Protein AF-A0A485A4G9-F1 (afdb_monomer)

pLDDT: mean 86.2, std 16.29, range [49.09, 98.75]

Radius of gyration: 22.49 Å; Cα contacts (8 Å, |Δi|>4): 194; chains: 1; bounding box: 95×51×38 Å

Sequence (154 aa):
MLWLVALFAHADEPGSQYLKAAEAGDARAQYYLADTWFSSRDLSKAEFWAQKSADGGDADAYALLAQIKITNPVDLDYPAAKALAEKATQAGSRAGDVILARILINSQSGQTDYPRAITLLQQASTNAESDFCRRCADAAGADLRQRHGRERRR

Structure (mmCIF, N/CA/C/O backbone):
data_AF-A0A485A4G9-F1
#
_entry.id   AF-A0A485A4G9-F1
#
loop_
_atom_site.group_PDB
_atom_site.id
_atom_site.type_symbol
_atom_site.label_atom_id
_atom_site.label_alt_id
_atom_site.label_comp_id
_atom_site.label_asym_id
_atom_site.label_entity_id
_atom_site.label_seq_id
_atom_site.pdbx_PDB_ins_code
_atom_site.Cartn_x
_atom_site.Cartn_y
_atom_site.Cartn_z
_atom_site.occupancy
_atom_site.B_iso_or_equiv
_atom_site.auth_seq_id
_atom_site.auth_comp_id
_atom_site.auth_asym_id
_atom_site.auth_atom_id
_atom_site.pdbx_PDB_model_num
ATOM 1 N N . MET A 1 1 ? 55.087 -3.105 -7.185 1.00 50.75 1 MET A N 1
ATOM 2 C CA . MET A 1 1 ? 54.073 -2.297 -7.891 1.00 50.75 1 MET A CA 1
ATOM 3 C C . MET A 1 1 ? 52.709 -2.817 -7.456 1.00 50.75 1 MET A C 1
ATOM 5 O O . MET A 1 1 ? 52.206 -3.761 -8.045 1.00 50.75 1 MET A O 1
ATOM 9 N N . LEU A 1 2 ? 52.193 -2.311 -6.327 1.00 53.78 2 LEU A N 1
ATOM 10 C CA . LEU A 1 2 ? 50.846 -2.640 -5.854 1.00 53.78 2 LEU A CA 1
ATOM 11 C C . LEU A 1 2 ? 49.845 -1.992 -6.816 1.00 53.78 2 LEU A C 1
ATOM 13 O O . LEU A 1 2 ? 49.724 -0.770 -6.832 1.00 53.78 2 LEU A O 1
ATOM 17 N N . TRP A 1 3 ? 49.150 -2.793 -7.617 1.00 49.09 3 TRP A N 1
ATOM 18 C CA . TRP A 1 3 ? 47.914 -2.352 -8.253 1.00 49.09 3 TRP A CA 1
ATOM 19 C C . TRP A 1 3 ? 46.776 -2.597 -7.267 1.00 49.09 3 TRP A C 1
ATOM 21 O O . TRP A 1 3 ? 46.421 -3.736 -6.973 1.00 49.09 3 TRP A O 1
ATOM 31 N N . LEU A 1 4 ? 46.259 -1.500 -6.719 1.00 54.59 4 LEU A N 1
ATOM 32 C CA . LEU A 1 4 ? 44.984 -1.455 -6.020 1.00 54.59 4 LEU A CA 1
ATOM 33 C C . LEU A 1 4 ? 43.903 -2.000 -6.959 1.00 54.59 4 LEU A C 1
ATOM 35 O O . LEU A 1 4 ? 43.549 -1.355 -7.945 1.00 54.59 4 LEU A O 1
ATOM 39 N N . VAL A 1 5 ? 43.373 -3.180 -6.649 1.00 59.19 5 VAL A N 1
ATOM 40 C CA . VAL A 1 5 ? 42.080 -3.605 -7.182 1.00 59.19 5 VAL A CA 1
ATOM 41 C C . VAL A 1 5 ? 41.050 -2.699 -6.520 1.00 59.19 5 VAL A C 1
ATOM 43 O O . VAL A 1 5 ? 40.699 -2.886 -5.357 1.00 59.19 5 VAL A O 1
ATOM 46 N N . ALA A 1 6 ? 40.618 -1.667 -7.239 1.00 55.59 6 ALA A N 1
ATOM 47 C CA . ALA A 1 6 ? 39.423 -0.929 -6.879 1.00 55.59 6 ALA A CA 1
ATOM 48 C C . ALA A 1 6 ? 38.250 -1.920 -6.930 1.00 55.59 6 ALA A C 1
ATOM 50 O O . ALA A 1 6 ? 37.779 -2.284 -8.007 1.00 55.59 6 ALA A O 1
ATOM 51 N N . LEU A 1 7 ? 37.808 -2.398 -5.762 1.00 51.03 7 LEU A N 1
ATOM 52 C CA . LEU A 1 7 ? 36.471 -2.957 -5.622 1.00 51.03 7 LEU A CA 1
ATOM 53 C C . LEU A 1 7 ? 35.500 -1.818 -5.933 1.00 51.03 7 LEU A C 1
ATOM 55 O O . LEU A 1 7 ? 35.206 -0.986 -5.076 1.00 51.03 7 LEU A O 1
ATOM 59 N N . PHE A 1 8 ? 35.031 -1.756 -7.175 1.00 54.91 8 PHE A N 1
ATOM 60 C CA . PHE A 1 8 ? 33.872 -0.954 -7.520 1.00 54.91 8 PHE A CA 1
ATOM 61 C C . PHE A 1 8 ? 32.668 -1.590 -6.831 1.00 54.91 8 PHE A C 1
ATOM 63 O O . PHE A 1 8 ? 32.039 -2.503 -7.366 1.00 54.91 8 PHE A O 1
ATOM 70 N N . ALA A 1 9 ? 32.362 -1.115 -5.627 1.00 50.62 9 ALA A N 1
ATOM 71 C CA . ALA A 1 9 ? 31.009 -1.177 -5.113 1.00 50.62 9 ALA A CA 1
ATOM 72 C C . ALA A 1 9 ? 30.150 -0.336 -6.068 1.00 50.62 9 ALA A C 1
ATOM 74 O O . ALA A 1 9 ? 30.017 0.874 -5.899 1.00 50.62 9 ALA A O 1
ATOM 75 N N . HIS A 1 10 ? 29.650 -0.958 -7.137 1.00 57.06 10 HIS A N 1
ATOM 76 C CA . HIS A 1 10 ? 28.540 -0.394 -7.885 1.00 57.06 10 HIS A CA 1
ATOM 77 C C . HIS A 1 10 ? 27.379 -0.388 -6.897 1.00 57.06 10 HIS A C 1
ATOM 79 O O . HIS A 1 10 ? 26.930 -1.447 -6.463 1.00 57.06 10 HIS A O 1
ATOM 85 N N . ALA A 1 11 ? 26.983 0.797 -6.439 1.00 61.38 11 ALA A N 1
ATOM 86 C CA . ALA A 1 11 ? 25.739 0.931 -5.709 1.00 61.38 11 ALA A CA 1
ATOM 87 C C . ALA A 1 11 ? 24.634 0.574 -6.703 1.00 61.38 11 ALA A C 1
ATOM 89 O O . ALA A 1 11 ? 24.311 1.375 -7.579 1.00 61.38 11 ALA A O 1
ATOM 90 N N . ASP A 1 12 ? 24.146 -0.662 -6.632 1.00 78.19 12 ASP A N 1
ATOM 91 C CA . ASP A 1 12 ? 23.012 -1.087 -7.436 1.00 78.19 12 ASP A CA 1
ATOM 92 C C . ASP A 1 12 ? 21.822 -0.170 -7.124 1.00 78.19 12 ASP A C 1
ATOM 94 O O . ASP A 1 12 ? 21.551 0.151 -5.963 1.00 78.19 12 ASP A O 1
ATOM 98 N N . GLU A 1 13 ? 21.128 0.276 -8.172 1.00 84.31 13 GLU A N 1
ATOM 99 C CA . GLU A 1 13 ? 19.908 1.074 -8.036 1.00 84.31 13 GLU A CA 1
ATOM 100 C C . GLU A 1 13 ? 18.895 0.348 -7.125 1.00 84.31 13 GLU A C 1
ATOM 102 O O . GLU A 1 13 ? 18.775 -0.883 -7.202 1.00 84.31 13 GLU A O 1
ATOM 107 N N . PRO A 1 14 ? 18.135 1.075 -6.284 1.00 86.69 14 PRO A N 1
ATOM 108 C CA . PRO A 1 14 ? 17.116 0.484 -5.425 1.00 86.69 14 PRO A CA 1
ATOM 109 C C . PRO A 1 14 ? 16.181 -0.463 -6.192 1.00 86.69 14 PRO A C 1
ATOM 111 O O . PRO A 1 14 ? 15.469 -0.066 -7.113 1.00 86.69 14 PRO A O 1
ATOM 114 N N . GLY A 1 15 ? 16.188 -1.738 -5.796 1.00 89.12 15 GLY A N 1
ATOM 115 C CA . GLY A 1 15 ? 15.308 -2.764 -6.355 1.00 89.12 15 GLY A CA 1
ATOM 116 C C . GLY A 1 15 ? 15.739 -3.285 -7.728 1.00 89.12 15 GLY A C 1
ATOM 117 O O . GLY A 1 15 ? 14.915 -3.878 -8.426 1.00 89.12 15 GLY A O 1
ATOM 118 N N . SER A 1 16 ? 17.004 -3.102 -8.123 1.00 90.56 16 SER A N 1
ATOM 119 C CA . SER A 1 16 ? 17.562 -3.594 -9.393 1.00 90.56 16 SER A CA 1
ATOM 120 C C . SER A 1 16 ? 17.239 -5.071 -9.674 1.00 90.56 16 SER A C 1
ATOM 122 O O . SER A 1 16 ? 16.978 -5.430 -10.824 1.00 90.56 16 SER A O 1
ATOM 124 N N . GLN A 1 17 ? 17.144 -5.916 -8.637 1.00 94.44 17 GLN A N 1
ATOM 125 C CA . GLN A 1 17 ? 16.778 -7.329 -8.773 1.00 94.44 17 GLN A CA 1
ATOM 126 C C . GLN A 1 17 ? 15.352 -7.563 -9.306 1.00 94.44 17 GLN A C 1
ATOM 128 O O . GLN A 1 17 ? 15.075 -8.622 -9.867 1.00 94.44 17 GLN A O 1
ATOM 133 N N . TYR A 1 18 ? 14.450 -6.590 -9.153 1.00 96.38 18 TYR A N 1
ATOM 134 C CA . TYR A 1 18 ? 13.058 -6.675 -9.604 1.00 96.38 18 TYR A CA 1
ATOM 135 C C . TYR A 1 18 ? 12.829 -5.997 -10.958 1.00 96.38 18 TYR A C 1
ATOM 137 O O . TYR A 1 18 ? 11.839 -6.301 -11.622 1.00 96.38 18 TYR A O 1
ATOM 145 N N . LEU A 1 19 ? 13.739 -5.114 -11.392 1.00 95.75 19 LEU A N 1
ATOM 146 C CA . LEU A 1 19 ? 13.521 -4.205 -12.521 1.00 95.75 19 LEU A CA 1
ATOM 147 C C . LEU A 1 19 ? 13.117 -4.934 -13.805 1.00 95.75 19 LEU A C 1
ATOM 149 O O . LEU A 1 19 ? 12.084 -4.620 -14.388 1.00 95.75 19 LEU A O 1
ATOM 153 N N . LYS A 1 20 ? 13.869 -5.965 -14.200 1.00 96.44 20 LYS A N 1
ATOM 154 C CA . LYS A 1 20 ? 13.605 -6.703 -15.443 1.00 96.44 20 LYS A CA 1
ATOM 155 C C . LYS A 1 20 ? 12.207 -7.337 -15.472 1.00 96.44 20 LYS A C 1
ATOM 157 O O . LYS A 1 20 ? 11.543 -7.316 -16.503 1.00 96.44 20 LYS A O 1
ATOM 162 N N . ALA A 1 21 ? 11.765 -7.918 -14.357 1.00 97.75 21 ALA A N 1
ATOM 163 C CA . ALA A 1 21 ? 10.436 -8.522 -14.258 1.0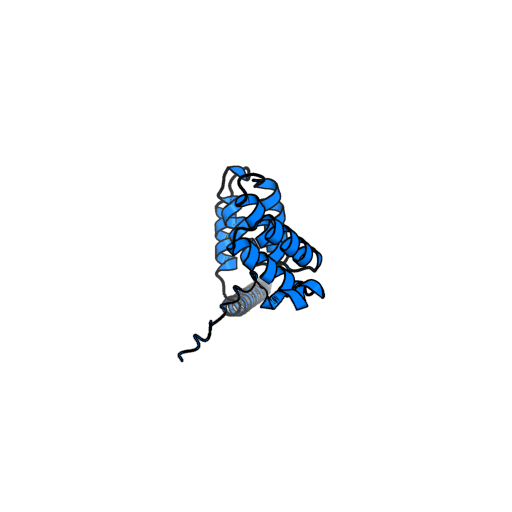0 97.75 21 ALA A CA 1
ATOM 164 C C . ALA A 1 21 ? 9.339 -7.449 -14.169 1.00 97.75 21 ALA A C 1
ATOM 166 O O . ALA A 1 21 ? 8.297 -7.573 -14.811 1.00 97.75 21 ALA A O 1
ATOM 167 N N . ALA A 1 22 ? 9.602 -6.360 -13.443 1.00 97.75 22 ALA A N 1
ATOM 168 C CA . ALA A 1 22 ? 8.678 -5.242 -13.316 1.00 97.75 22 ALA A CA 1
ATOM 169 C C . ALA A 1 22 ? 8.416 -4.548 -14.667 1.00 97.75 22 ALA A C 1
ATOM 171 O O . ALA A 1 22 ? 7.272 -4.225 -14.996 1.00 97.75 22 ALA A O 1
ATOM 172 N N . GLU A 1 23 ? 9.461 -4.370 -15.480 1.00 97.25 23 GLU A N 1
ATOM 173 C CA . GLU A 1 23 ? 9.377 -3.852 -16.850 1.00 97.25 23 GLU A CA 1
ATOM 174 C C . GLU A 1 23 ? 8.638 -4.803 -17.796 1.00 97.25 23 GLU A C 1
ATOM 176 O O . GLU A 1 23 ? 7.931 -4.346 -18.691 1.00 97.25 23 GLU A O 1
ATOM 181 N N . ALA A 1 24 ? 8.735 -6.115 -17.563 1.00 97.56 24 ALA A N 1
ATOM 182 C CA . ALA A 1 24 ? 7.981 -7.127 -18.301 1.00 97.56 24 ALA A CA 1
ATOM 183 C C . ALA A 1 24 ? 6.493 -7.207 -17.902 1.00 97.56 24 ALA A C 1
ATOM 185 O O . ALA A 1 24 ? 5.746 -7.974 -18.506 1.00 97.56 24 ALA A O 1
ATOM 186 N N . GLY A 1 25 ? 6.050 -6.418 -16.916 1.00 97.19 25 GLY A N 1
ATOM 187 C CA . GLY A 1 25 ? 4.650 -6.360 -16.494 1.00 97.19 25 GLY A CA 1
ATOM 188 C C . GLY A 1 25 ? 4.290 -7.270 -15.320 1.00 97.19 25 GLY A C 1
ATOM 189 O O . GLY A 1 25 ? 3.108 -7.393 -15.010 1.00 97.19 25 GLY A O 1
ATOM 190 N N . ASP A 1 26 ? 5.264 -7.904 -14.660 1.00 98.38 26 ASP A N 1
ATOM 191 C CA . ASP A 1 26 ? 4.990 -8.714 -13.472 1.00 98.38 26 ASP A CA 1
ATOM 192 C C . ASP A 1 26 ? 4.536 -7.810 -12.316 1.00 98.38 26 ASP A C 1
ATOM 194 O O . ASP A 1 26 ? 5.323 -7.038 -11.759 1.00 98.38 26 ASP A O 1
ATOM 198 N N . ALA A 1 27 ? 3.251 -7.899 -11.965 1.00 98.12 27 ALA A N 1
ATOM 199 C CA . ALA A 1 27 ? 2.637 -7.042 -10.955 1.00 98.12 27 ALA A CA 1
ATOM 200 C C . ALA A 1 27 ? 3.328 -7.173 -9.590 1.00 98.12 27 ALA A C 1
ATOM 202 O O . ALA A 1 27 ? 3.492 -6.177 -8.884 1.00 98.12 27 ALA A O 1
ATOM 203 N N . ARG A 1 28 ? 3.806 -8.369 -9.227 1.00 98.00 28 ARG A N 1
ATOM 204 C CA . ARG A 1 28 ? 4.441 -8.591 -7.928 1.00 98.00 28 ARG A CA 1
ATOM 205 C C . ARG A 1 28 ? 5.855 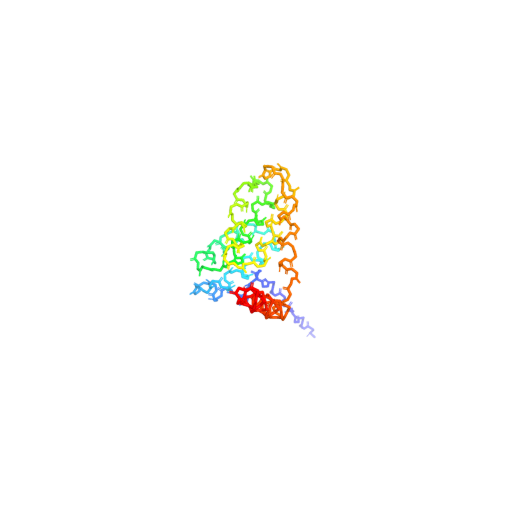-8.017 -7.882 1.00 98.00 28 ARG A C 1
ATOM 207 O O . ARG A 1 28 ? 6.247 -7.413 -6.886 1.00 98.00 28 ARG A O 1
ATOM 214 N N . ALA A 1 29 ? 6.614 -8.137 -8.968 1.00 98.19 29 ALA A N 1
ATOM 215 C CA . ALA A 1 29 ? 7.908 -7.479 -9.114 1.00 98.19 29 ALA A CA 1
ATOM 216 C C . ALA A 1 29 ? 7.767 -5.950 -9.111 1.00 98.19 29 ALA A C 1
ATOM 218 O O . ALA A 1 29 ? 8.574 -5.266 -8.483 1.00 98.19 29 ALA A O 1
ATOM 219 N N . GLN A 1 30 ? 6.724 -5.409 -9.751 1.00 98.75 30 GLN A N 1
ATOM 220 C CA . GLN A 1 30 ? 6.402 -3.979 -9.687 1.00 98.75 30 GLN A CA 1
ATOM 221 C C . GLN A 1 30 ? 6.109 -3.530 -8.250 1.00 98.75 30 GLN A C 1
ATOM 223 O O . GLN A 1 30 ? 6.611 -2.485 -7.840 1.00 98.75 30 GLN A O 1
ATOM 228 N N . TYR A 1 31 ? 5.375 -4.331 -7.467 1.00 98.62 31 TYR A N 1
ATOM 229 C CA . TYR A 1 31 ? 5.144 -4.059 -6.044 1.00 98.62 31 TYR A CA 1
ATOM 230 C C . TYR A 1 31 ? 6.460 -4.010 -5.259 1.00 98.62 31 TYR A C 1
ATOM 232 O O . TYR A 1 31 ? 6.723 -3.037 -4.557 1.00 98.62 31 TYR A O 1
ATOM 240 N N . TYR A 1 32 ? 7.323 -5.020 -5.401 1.00 98.44 32 TYR A N 1
ATOM 241 C CA . TYR A 1 32 ? 8.591 -5.050 -4.665 1.00 98.44 32 TYR A CA 1
ATOM 242 C C . TYR A 1 32 ? 9.536 -3.915 -5.062 1.00 98.44 32 TYR A C 1
ATOM 244 O O . TYR A 1 32 ? 10.229 -3.352 -4.211 1.00 98.44 32 TYR A O 1
ATOM 252 N N . LEU A 1 33 ? 9.549 -3.543 -6.342 1.00 98.25 33 LEU A N 1
ATOM 253 C CA . LEU A 1 33 ? 10.294 -2.383 -6.810 1.00 98.25 33 LEU A CA 1
ATOM 254 C C . LEU A 1 33 ? 9.745 -1.092 -6.187 1.00 98.25 33 LEU A C 1
ATOM 256 O O . LEU A 1 33 ? 10.521 -0.278 -5.690 1.00 98.25 33 LEU A O 1
ATOM 260 N N . ALA A 1 34 ? 8.421 -0.932 -6.150 1.00 98.44 34 ALA A N 1
ATOM 261 C CA . ALA A 1 34 ? 7.765 0.206 -5.516 1.00 98.44 34 ALA A CA 1
ATOM 262 C C . ALA A 1 34 ? 8.082 0.314 -4.016 1.00 98.44 34 ALA A C 1
ATOM 264 O O . ALA A 1 34 ? 8.432 1.393 -3.542 1.00 98.44 34 ALA A O 1
ATOM 265 N N . ASP A 1 35 ? 8.008 -0.797 -3.280 1.00 98.25 35 ASP A N 1
ATOM 266 C CA . ASP A 1 35 ? 8.322 -0.864 -1.847 1.00 98.25 35 ASP A CA 1
ATOM 267 C C . ASP A 1 35 ? 9.798 -0.532 -1.566 1.00 98.25 35 ASP A C 1
ATOM 269 O O . ASP A 1 35 ? 10.136 0.171 -0.606 1.00 98.25 35 ASP A O 1
ATOM 273 N N . THR A 1 36 ? 10.689 -0.949 -2.471 1.00 97.94 36 THR A N 1
ATOM 274 C CA . THR A 1 36 ? 12.110 -0.599 -2.389 1.00 97.94 36 THR A CA 1
ATOM 275 C C . THR A 1 36 ? 12.318 0.908 -2.576 1.00 97.94 36 THR A C 1
ATOM 277 O O . THR A 1 36 ? 12.996 1.538 -1.764 1.00 97.94 36 THR A O 1
ATOM 280 N N . TRP A 1 37 ? 11.672 1.522 -3.575 1.00 97.75 37 TRP A N 1
ATOM 281 C CA . TRP A 1 37 ? 11.710 2.978 -3.767 1.00 97.75 37 TRP A CA 1
ATOM 282 C C . TRP A 1 37 ? 11.092 3.749 -2.600 1.00 97.75 37 TRP A C 1
ATOM 284 O O . TRP A 1 37 ? 11.641 4.769 -2.174 1.00 97.75 37 TRP A O 1
ATOM 294 N N . PHE A 1 38 ? 9.996 3.237 -2.037 1.00 97.56 38 PHE A N 1
ATOM 295 C CA . PHE A 1 38 ? 9.350 3.814 -0.862 1.00 97.56 38 PHE A CA 1
ATOM 296 C C . PHE A 1 38 ? 10.309 3.842 0.335 1.00 97.56 38 PHE A C 1
ATOM 298 O O . PHE A 1 38 ? 10.467 4.874 0.995 1.00 97.56 38 PHE A O 1
ATOM 305 N N . SER A 1 39 ? 11.017 2.734 0.566 1.00 96.06 39 SER A N 1
ATOM 306 C CA . SER A 1 39 ? 12.038 2.607 1.612 1.00 96.06 39 SER A CA 1
ATOM 307 C C . SER A 1 39 ? 13.222 3.555 1.388 1.00 96.06 39 SER A C 1
ATOM 309 O O . SER A 1 39 ? 13.722 4.160 2.338 1.00 96.06 39 SER A O 1
ATOM 311 N N . SER A 1 40 ? 13.616 3.763 0.128 1.00 95.81 40 SER A N 1
ATOM 312 C CA . SER A 1 40 ? 14.621 4.753 -0.285 1.00 95.81 40 SER A CA 1
ATOM 313 C C . SER A 1 40 ? 14.118 6.203 -0.284 1.00 95.81 40 SER A C 1
ATOM 315 O O . SER A 1 40 ? 14.886 7.102 -0.619 1.00 95.81 40 SER A O 1
ATOM 317 N N . ARG A 1 41 ? 12.865 6.452 0.128 1.00 94.81 41 ARG A N 1
ATOM 318 C CA . ARG A 1 41 ? 12.213 7.774 0.197 1.00 94.81 41 ARG A CA 1
ATOM 319 C C . ARG A 1 41 ? 11.991 8.467 -1.152 1.00 94.81 41 ARG A C 1
ATOM 321 O O . ARG A 1 41 ? 11.620 9.639 -1.164 1.00 94.81 41 ARG A O 1
ATOM 328 N N . ASP A 1 42 ? 12.125 7.755 -2.269 1.00 96.12 42 ASP A N 1
ATOM 329 C CA . ASP A 1 42 ? 11.707 8.256 -3.582 1.00 96.12 42 ASP A CA 1
ATOM 330 C C . ASP A 1 42 ? 10.220 7.938 -3.787 1.00 96.12 42 ASP A C 1
ATOM 332 O O . ASP A 1 42 ? 9.835 6.932 -4.390 1.00 96.12 42 ASP A O 1
ATOM 336 N N . LEU A 1 43 ? 9.366 8.785 -3.206 1.00 96.31 43 LEU A N 1
ATOM 337 C CA . LEU A 1 43 ? 7.918 8.568 -3.205 1.00 96.31 43 LEU A CA 1
ATOM 338 C C . LEU A 1 43 ? 7.315 8.636 -4.613 1.00 96.31 43 LEU A C 1
ATOM 340 O O . LEU A 1 43 ? 6.355 7.923 -4.883 1.00 96.31 43 LEU A O 1
ATOM 344 N N . SER A 1 44 ? 7.901 9.425 -5.517 1.00 95.75 44 SER A N 1
ATOM 345 C CA . SER A 1 44 ? 7.435 9.541 -6.901 1.00 95.75 44 SER A CA 1
ATOM 346 C C . SER A 1 44 ? 7.650 8.240 -7.675 1.00 95.75 44 SER A C 1
ATOM 348 O O . SER A 1 44 ? 6.737 7.758 -8.347 1.00 95.75 44 SER A O 1
ATOM 350 N N . LYS A 1 45 ? 8.838 7.626 -7.564 1.00 96.88 45 LYS A N 1
ATOM 351 C CA . LYS A 1 45 ? 9.082 6.309 -8.176 1.00 96.88 45 LYS A CA 1
ATOM 352 C C . LYS A 1 45 ? 8.276 5.208 -7.495 1.00 96.88 45 LYS A C 1
ATOM 354 O O . LYS A 1 45 ? 7.778 4.319 -8.185 1.00 96.88 45 LYS A O 1
ATOM 359 N N . ALA A 1 46 ? 8.125 5.275 -6.173 1.00 98.06 46 ALA A N 1
ATOM 360 C CA . ALA A 1 46 ? 7.291 4.335 -5.435 1.00 98.06 46 ALA A CA 1
ATOM 361 C C . ALA A 1 46 ? 5.837 4.373 -5.926 1.00 98.06 46 ALA A C 1
ATOM 363 O O . ALA A 1 46 ? 5.283 3.330 -6.259 1.00 98.06 46 ALA A O 1
ATOM 364 N N . GLU A 1 47 ? 5.242 5.563 -6.041 1.00 97.75 47 GLU A N 1
ATOM 365 C CA . GLU A 1 47 ? 3.864 5.740 -6.513 1.00 97.75 47 GLU A CA 1
ATOM 366 C C . GLU A 1 47 ? 3.699 5.235 -7.948 1.00 97.75 47 GLU A C 1
ATOM 368 O O . GLU A 1 47 ? 2.767 4.486 -8.229 1.00 97.75 47 GLU A O 1
ATOM 373 N N . PHE A 1 48 ? 4.644 5.550 -8.839 1.00 98.12 48 PHE A N 1
ATOM 374 C CA . PHE A 1 48 ? 4.617 5.079 -10.225 1.00 98.12 48 PHE A CA 1
ATOM 375 C C . PHE A 1 48 ? 4.584 3.547 -10.335 1.00 98.12 48 PHE A C 1
ATOM 377 O O . PHE A 1 48 ? 3.753 2.987 -11.056 1.00 98.12 48 PHE A O 1
ATOM 384 N N . TRP A 1 49 ? 5.481 2.853 -9.632 1.00 98.62 49 TRP A N 1
ATOM 385 C CA . TRP A 1 49 ? 5.549 1.393 -9.690 1.00 98.62 49 TRP A CA 1
ATOM 386 C C . TRP A 1 49 ? 4.401 0.724 -8.930 1.00 98.62 49 TRP A C 1
ATOM 388 O O . TRP A 1 49 ? 3.873 -0.286 -9.400 1.00 98.62 49 TRP A O 1
ATOM 398 N N . ALA A 1 50 ? 3.963 1.306 -7.811 1.00 98.56 50 ALA A N 1
ATOM 399 C CA . ALA A 1 50 ? 2.809 0.817 -7.067 1.00 98.56 50 ALA A CA 1
ATOM 400 C C . ALA A 1 50 ? 1.527 0.944 -7.900 1.00 98.56 50 ALA A C 1
ATOM 402 O O . ALA A 1 50 ? 0.726 0.016 -7.917 1.00 98.56 50 ALA A O 1
ATOM 403 N N . GLN A 1 51 ? 1.357 2.033 -8.658 1.00 98.56 51 GLN A N 1
ATOM 404 C CA . GLN A 1 51 ? 0.207 2.195 -9.547 1.00 98.56 51 GLN A CA 1
ATOM 405 C C . GLN A 1 51 ? 0.173 1.108 -10.624 1.00 98.56 51 GLN A C 1
ATOM 407 O O . GLN A 1 51 ? -0.852 0.455 -10.791 1.00 98.56 51 GLN A O 1
ATOM 412 N N . LYS A 1 52 ? 1.304 0.836 -11.288 1.00 98.56 52 LYS A N 1
ATOM 413 C CA . LYS A 1 52 ? 1.390 -0.257 -12.272 1.00 98.56 52 LYS A CA 1
ATOM 414 C C . LYS A 1 52 ? 1.037 -1.617 -11.668 1.00 98.56 52 LYS A C 1
ATOM 416 O O . LYS A 1 52 ? 0.270 -2.374 -12.256 1.00 98.56 52 LYS A O 1
ATOM 421 N N . SER A 1 53 ? 1.562 -1.897 -10.478 1.00 98.75 53 SER A N 1
ATOM 422 C CA . SER A 1 53 ? 1.291 -3.138 -9.755 1.00 98.75 53 SER A CA 1
ATOM 423 C C . SER A 1 53 ? -0.194 -3.281 -9.386 1.00 98.75 53 SER A C 1
ATOM 425 O O . SER A 1 53 ? -0.792 -4.340 -9.585 1.00 98.75 53 SER A O 1
ATOM 427 N N . ALA A 1 54 ? -0.816 -2.190 -8.931 1.00 98.31 54 ALA A N 1
ATOM 428 C CA . ALA A 1 54 ? -2.237 -2.127 -8.603 1.00 98.31 54 ALA A CA 1
ATOM 429 C C . ALA A 1 54 ? -3.135 -2.304 -9.841 1.00 98.31 54 ALA A C 1
ATOM 431 O O . ALA A 1 54 ? -4.162 -2.987 -9.762 1.00 98.31 54 ALA A O 1
ATOM 432 N N . ASP A 1 55 ? -2.735 -1.740 -10.985 1.00 98.00 55 ASP A N 1
ATOM 433 C CA . ASP A 1 55 ? -3.397 -1.934 -12.283 1.00 98.00 55 ASP A CA 1
ATOM 434 C C . ASP A 1 55 ? -3.255 -3.388 -12.772 1.00 98.00 55 ASP A C 1
ATOM 436 O O . ASP A 1 55 ? -4.167 -3.931 -13.395 1.00 98.00 55 ASP A O 1
ATOM 440 N N . GLY A 1 56 ? -2.142 -4.044 -12.424 1.00 96.06 56 GLY A N 1
ATOM 441 C CA . GLY A 1 56 ? -1.907 -5.479 -12.605 1.00 96.06 56 GLY A CA 1
ATOM 442 C C . GLY A 1 56 ? -2.635 -6.3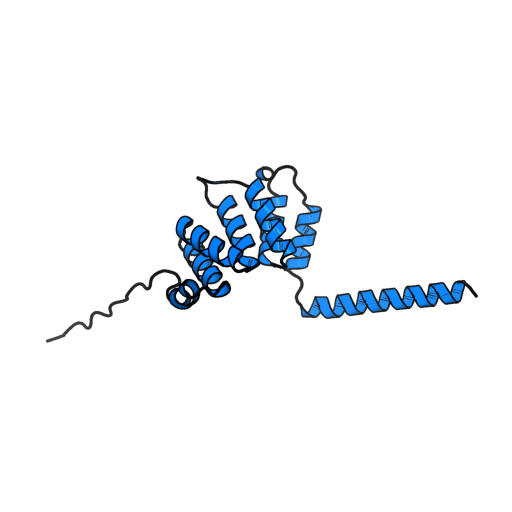85 -11.600 1.00 96.06 56 GLY A C 1
ATOM 443 O O . GLY A 1 56 ? -2.542 -7.607 -11.709 1.00 96.06 56 GLY A O 1
ATOM 444 N N . GLY A 1 57 ? -3.374 -5.810 -10.645 1.00 93.88 57 GLY A N 1
ATOM 445 C CA . GLY A 1 57 ? -4.221 -6.536 -9.697 1.00 93.88 57 GLY A CA 1
ATOM 446 C C . GLY A 1 57 ? -3.551 -6.955 -8.386 1.00 93.88 57 GLY A C 1
ATOM 447 O O . GLY A 1 57 ? -4.158 -7.718 -7.635 1.00 93.88 57 GLY A O 1
ATOM 448 N N . ASP A 1 58 ? -2.342 -6.476 -8.074 1.00 97.69 58 ASP A N 1
ATOM 449 C CA . ASP A 1 58 ? -1.714 -6.758 -6.779 1.00 97.69 58 ASP A CA 1
ATOM 450 C C . ASP A 1 58 ? -2.435 -6.001 -5.646 1.00 97.69 58 ASP A C 1
ATOM 452 O O . ASP A 1 58 ? -2.522 -4.769 -5.632 1.00 97.69 58 ASP A O 1
ATOM 456 N N . ALA A 1 59 ? -2.969 -6.748 -4.678 1.00 97.38 59 ALA A N 1
ATOM 457 C CA . ALA A 1 59 ? -3.707 -6.194 -3.550 1.00 97.38 59 ALA A CA 1
ATOM 458 C C . ALA A 1 59 ? -2.823 -5.347 -2.614 1.00 97.38 59 ALA A C 1
ATOM 460 O O . ALA A 1 59 ? -3.287 -4.337 -2.078 1.00 97.38 59 ALA A O 1
ATOM 461 N N . ASP A 1 60 ? -1.556 -5.730 -2.426 1.00 98.31 60 ASP A N 1
ATOM 462 C CA . ASP A 1 60 ? -0.619 -5.019 -1.550 1.00 98.31 60 ASP A CA 1
ATOM 463 C C . ASP A 1 60 ? -0.181 -3.683 -2.163 1.00 98.31 60 ASP A C 1
ATOM 465 O O . ASP A 1 60 ? 0.152 -2.743 -1.441 1.00 98.31 60 ASP A O 1
ATOM 469 N N . ALA A 1 61 ? -0.259 -3.543 -3.487 1.00 98.62 61 ALA A N 1
ATOM 470 C CA . ALA A 1 61 ? 0.035 -2.285 -4.158 1.00 98.62 61 ALA A CA 1
ATOM 471 C C . ALA A 1 61 ? -0.972 -1.178 -3.809 1.00 98.62 61 ALA A C 1
ATOM 473 O O . ALA A 1 61 ? -0.570 -0.035 -3.587 1.00 98.62 61 ALA A O 1
ATOM 474 N N . TYR A 1 62 ? -2.261 -1.507 -3.651 1.00 98.62 62 TYR A N 1
ATOM 475 C CA . TYR A 1 62 ? -3.248 -0.555 -3.122 1.00 98.62 62 TYR A CA 1
ATOM 476 C C . TYR A 1 62 ? -2.901 -0.106 -1.700 1.00 98.62 62 TYR A C 1
ATOM 478 O O . TYR A 1 62 ? -3.059 1.068 -1.359 1.00 98.62 62 TYR A O 1
ATOM 486 N N . ALA A 1 63 ? -2.390 -1.027 -0.884 1.00 98.56 63 ALA A N 1
ATOM 487 C CA . ALA A 1 63 ? -1.946 -0.733 0.469 1.00 98.56 63 ALA A CA 1
ATOM 488 C C . ALA A 1 63 ? -0.742 0.230 0.449 1.00 98.56 63 ALA A C 1
ATOM 490 O O . ALA A 1 63 ? -0.744 1.241 1.151 1.00 98.56 63 ALA A O 1
ATOM 491 N N . LEU A 1 64 ? 0.247 -0.017 -0.414 1.00 98.62 64 LEU A N 1
ATOM 492 C CA . LEU A 1 64 ? 1.407 0.860 -0.577 1.00 98.62 64 LEU A CA 1
ATOM 493 C C . LEU A 1 64 ? 1.018 2.258 -1.089 1.00 98.62 64 LEU A C 1
ATOM 495 O O . LEU A 1 64 ? 1.491 3.256 -0.547 1.00 98.62 64 LEU A O 1
ATOM 499 N N . LEU A 1 65 ? 0.106 2.359 -2.060 1.00 98.44 65 LEU A N 1
ATOM 500 C CA . LEU A 1 65 ? -0.429 3.649 -2.518 1.00 98.44 65 LEU A CA 1
ATOM 501 C C . LEU A 1 65 ? -1.106 4.415 -1.371 1.00 98.44 65 LEU A C 1
ATOM 503 O O . LEU A 1 65 ? -0.856 5.608 -1.187 1.00 98.44 65 LEU A O 1
ATOM 507 N N . ALA A 1 66 ? -1.904 3.731 -0.544 1.00 98.12 66 ALA A N 1
ATOM 508 C CA . ALA A 1 66 ? -2.501 4.337 0.644 1.00 98.12 66 ALA A CA 1
ATOM 509 C C . ALA A 1 66 ? -1.435 4.832 1.635 1.00 98.12 66 ALA A C 1
ATOM 511 O O . ALA A 1 66 ? -1.543 5.943 2.151 1.00 98.12 66 ALA A O 1
ATOM 512 N N . GLN A 1 67 ? -0.385 4.040 1.882 1.00 98.19 67 GLN A N 1
ATOM 513 C CA . GLN A 1 67 ? 0.747 4.439 2.724 1.00 98.19 67 GLN A CA 1
ATOM 514 C C . GLN A 1 67 ? 1.427 5.702 2.186 1.00 98.19 67 GLN A C 1
ATOM 516 O O . GLN A 1 67 ? 1.725 6.601 2.975 1.00 98.19 67 GLN A O 1
ATOM 521 N N . ILE A 1 68 ? 1.666 5.788 0.876 1.00 97.62 68 ILE A N 1
ATOM 522 C CA . ILE A 1 68 ? 2.297 6.951 0.239 1.00 97.62 68 ILE A CA 1
ATOM 523 C C . ILE A 1 68 ? 1.476 8.218 0.505 1.00 97.62 68 ILE A C 1
ATOM 525 O O . ILE A 1 68 ? 2.040 9.201 0.991 1.00 97.62 68 ILE A O 1
ATOM 529 N N . LYS A 1 69 ? 0.149 8.170 0.319 1.00 96.75 69 LYS A N 1
ATOM 530 C CA . LYS A 1 69 ? -0.767 9.310 0.542 1.00 96.75 69 LYS A CA 1
ATOM 531 C C . LYS A 1 69 ? -0.848 9.796 1.993 1.00 96.75 69 LYS A C 1
ATOM 533 O O . LYS A 1 69 ? -1.270 10.920 2.231 1.00 96.75 69 LYS A O 1
ATOM 538 N N . ILE A 1 70 ? -0.414 8.998 2.971 1.00 95.75 70 ILE A N 1
ATOM 539 C CA . ILE A 1 70 ? -0.305 9.431 4.381 1.00 95.75 70 ILE A CA 1
ATOM 540 C C . ILE A 1 70 ? 1.139 9.609 4.862 1.00 95.75 70 ILE A C 1
ATOM 542 O O . ILE A 1 70 ? 1.368 9.857 6.045 1.00 95.75 70 ILE A O 1
ATOM 546 N N . THR A 1 71 ? 2.115 9.470 3.960 1.00 94.69 71 THR A N 1
ATOM 547 C CA . THR A 1 71 ? 3.545 9.673 4.245 1.00 94.69 71 THR A CA 1
ATOM 548 C C . THR A 1 71 ? 4.087 10.911 3.546 1.00 94.69 71 THR A C 1
ATOM 550 O O . THR A 1 71 ? 4.943 11.582 4.116 1.00 94.69 71 THR A O 1
ATOM 553 N N . ASN A 1 72 ? 3.619 11.209 2.329 1.00 90.12 72 ASN A N 1
ATOM 554 C CA . ASN A 1 72 ? 4.052 12.369 1.558 1.00 90.12 72 ASN A CA 1
ATOM 555 C C . ASN A 1 72 ? 3.490 13.660 2.181 1.00 90.12 72 ASN A C 1
ATOM 557 O O . ASN A 1 72 ? 2.288 13.890 2.079 1.00 90.12 72 ASN A O 1
ATOM 561 N N . PRO A 1 73 ? 4.312 14.536 2.791 1.00 86.75 73 PRO A N 1
ATOM 562 C CA . PRO A 1 73 ? 3.804 15.754 3.423 1.00 86.75 73 PRO A CA 1
ATOM 563 C C . PRO A 1 73 ? 3.253 16.769 2.416 1.00 86.75 73 PRO A C 1
ATOM 565 O O . PRO A 1 73 ? 2.466 17.632 2.791 1.00 86.75 73 PRO A O 1
ATOM 568 N N . VAL A 1 74 ? 3.692 16.688 1.155 1.00 89.12 74 VAL A N 1
ATOM 569 C CA . VAL A 1 74 ? 3.293 17.607 0.078 1.00 89.12 74 VAL A CA 1
ATOM 570 C C . VAL A 1 74 ? 1.944 17.215 -0.525 1.00 89.12 74 VAL A C 1
ATOM 572 O O . VAL A 1 74 ? 1.211 18.081 -0.986 1.00 89.12 74 VAL A O 1
ATOM 575 N N . ASP A 1 75 ? 1.614 15.925 -0.494 1.00 86.69 75 ASP A N 1
ATOM 576 C CA . ASP A 1 75 ? 0.409 15.345 -1.099 1.00 86.69 75 ASP A CA 1
ATOM 577 C C . ASP A 1 75 ? -0.330 14.464 -0.080 1.00 86.69 75 ASP A C 1
ATOM 579 O O . ASP A 1 75 ? -0.658 13.301 -0.322 1.00 86.69 75 ASP A O 1
ATOM 583 N N . LEU A 1 76 ? -0.483 15.006 1.130 1.00 92.19 76 LEU A N 1
ATOM 584 C CA . LEU A 1 76 ? -1.103 14.305 2.244 1.00 92.19 76 LEU A CA 1
ATOM 585 C C . LEU A 1 76 ? -2.624 14.257 2.040 1.00 92.19 76 LEU A C 1
ATOM 587 O O . LEU A 1 76 ? -3.292 15.285 2.131 1.00 92.19 76 LEU A O 1
ATOM 591 N N . ASP A 1 77 ? -3.176 13.064 1.822 1.00 95.19 77 ASP A N 1
ATOM 592 C CA . ASP A 1 77 ? -4.605 12.861 1.560 1.00 95.19 77 ASP A CA 1
ATOM 593 C C . ASP A 1 77 ? -5.120 11.598 2.268 1.00 95.19 77 ASP A C 1
ATOM 595 O O . ASP A 1 77 ? -5.085 10.477 1.751 1.00 95.19 77 ASP A O 1
ATOM 599 N N . TYR A 1 78 ? -5.603 11.780 3.500 1.00 95.25 78 TYR A N 1
ATOM 600 C CA . TYR A 1 78 ? -6.176 10.693 4.295 1.00 95.25 78 TYR A CA 1
ATOM 601 C C . TYR A 1 78 ? -7.478 10.119 3.709 1.00 95.25 78 TYR A C 1
ATOM 603 O O . TYR A 1 78 ? -7.619 8.894 3.736 1.00 95.25 78 TYR A O 1
ATOM 611 N N . PRO A 1 79 ? -8.438 10.920 3.204 1.00 95.06 79 PRO A N 1
ATOM 612 C CA . PRO A 1 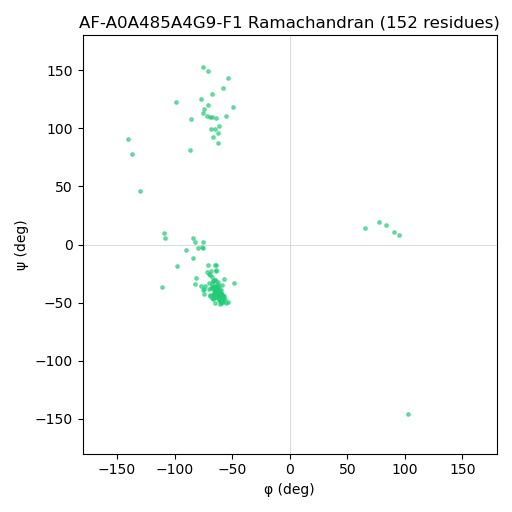79 ? -9.611 10.388 2.509 1.00 95.06 79 PRO A CA 1
ATOM 613 C C . PRO A 1 79 ? -9.267 9.489 1.313 1.00 95.06 79 PRO A C 1
ATOM 615 O O . PRO A 1 79 ? -9.797 8.377 1.223 1.00 95.06 79 PRO A O 1
ATOM 618 N N . ALA A 1 80 ? -8.353 9.909 0.433 1.00 95.69 80 ALA A N 1
ATOM 619 C CA . ALA A 1 80 ? -7.915 9.083 -0.692 1.00 95.69 80 ALA A CA 1
ATOM 620 C C . ALA A 1 80 ? -7.172 7.828 -0.214 1.00 95.69 80 ALA A C 1
ATOM 622 O O . ALA A 1 80 ? -7.440 6.723 -0.694 1.00 95.69 80 ALA A O 1
ATOM 623 N N . ALA A 1 81 ? -6.298 7.966 0.788 1.00 97.38 81 ALA A N 1
ATOM 624 C CA . ALA A 1 81 ? -5.620 6.828 1.399 1.00 97.38 81 ALA A CA 1
ATOM 625 C C . ALA A 1 81 ? -6.603 5.819 2.002 1.00 97.38 81 ALA A C 1
ATOM 627 O O . ALA A 1 81 ? -6.404 4.613 1.873 1.00 97.38 81 ALA A O 1
ATOM 628 N N . LYS A 1 82 ? -7.681 6.295 2.637 1.00 97.75 82 LYS A N 1
ATOM 629 C CA . LYS A 1 82 ? -8.730 5.439 3.199 1.00 97.75 82 LYS A CA 1
ATOM 630 C C . LYS A 1 82 ? -9.396 4.615 2.104 1.00 97.75 82 LYS A C 1
ATOM 632 O O . LYS A 1 82 ? -9.504 3.405 2.262 1.00 97.75 82 LYS A O 1
ATOM 637 N N . ALA A 1 83 ? -9.780 5.241 0.992 1.00 97.31 83 ALA A N 1
ATOM 638 C CA . ALA A 1 83 ? -10.396 4.541 -0.135 1.00 97.31 83 ALA A CA 1
ATOM 639 C C . ALA A 1 83 ? -9.461 3.471 -0.734 1.00 97.31 83 ALA A C 1
ATOM 641 O O . ALA A 1 83 ? -9.890 2.349 -1.009 1.00 97.31 83 ALA A O 1
ATOM 642 N N . LEU A 1 84 ? -8.171 3.788 -0.883 1.00 98.25 84 LEU A N 1
ATOM 643 C CA . LEU A 1 84 ? -7.153 2.841 -1.349 1.00 98.25 84 LEU A CA 1
ATOM 644 C C . LEU A 1 84 ? -6.958 1.673 -0.371 1.00 98.25 84 LEU A C 1
ATOM 646 O O . LEU A 1 84 ? -6.936 0.517 -0.789 1.00 98.25 84 LEU A O 1
ATOM 650 N N . ALA A 1 85 ? -6.877 1.950 0.931 1.00 98.12 85 ALA A N 1
ATOM 651 C CA . ALA A 1 85 ? -6.721 0.919 1.953 1.00 98.12 85 ALA A CA 1
ATOM 652 C C . ALA A 1 85 ? -7.971 0.027 2.071 1.00 98.12 85 ALA A C 1
ATOM 654 O O . ALA A 1 85 ? -7.848 -1.185 2.221 1.00 98.12 85 ALA A O 1
ATOM 655 N N . GLU A 1 86 ? -9.175 0.588 1.918 1.00 97.56 86 GLU A N 1
ATOM 656 C CA . GLU A 1 86 ? -10.417 -0.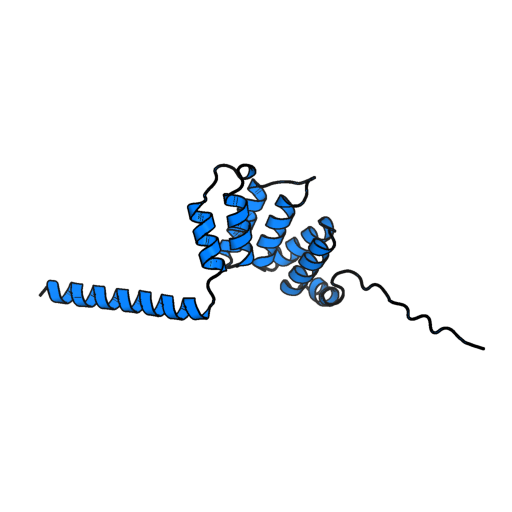191 1.837 1.00 97.56 86 GLU A CA 1
ATOM 657 C C . GLU A 1 86 ? -10.427 -1.118 0.622 1.00 97.56 86 GLU A C 1
ATOM 659 O O . GLU A 1 86 ? -10.838 -2.273 0.745 1.00 97.56 86 GLU A O 1
ATOM 664 N N . LYS A 1 87 ? -9.928 -0.653 -0.529 1.00 97.81 87 LYS A N 1
ATOM 665 C CA . LYS A 1 87 ? -9.759 -1.493 -1.718 1.00 97.81 87 LYS A CA 1
ATOM 666 C C . LYS A 1 87 ? -8.738 -2.612 -1.483 1.00 97.81 87 LYS A C 1
ATOM 668 O O . LYS A 1 87 ? -8.996 -3.748 -1.872 1.00 97.81 87 LYS A O 1
ATOM 673 N N . ALA A 1 88 ? -7.629 -2.320 -0.803 1.00 98.00 88 ALA A N 1
ATOM 674 C CA . ALA A 1 88 ? -6.620 -3.313 -0.432 1.00 98.00 88 ALA A CA 1
ATOM 675 C C . ALA A 1 88 ? -7.203 -4.413 0.477 1.00 98.00 88 ALA A C 1
ATOM 677 O O . ALA A 1 88 ? -7.052 -5.596 0.176 1.00 98.00 88 ALA A O 1
ATOM 678 N N . THR A 1 89 ? -7.937 -4.037 1.531 1.00 96.75 89 THR A N 1
ATOM 679 C CA . THR A 1 89 ? -8.656 -4.975 2.416 1.00 96.75 89 THR A CA 1
ATOM 680 C C . THR A 1 89 ? -9.673 -5.817 1.643 1.00 96.75 89 THR A C 1
ATOM 682 O O . THR A 1 89 ? -9.720 -7.035 1.804 1.00 96.75 89 THR A O 1
ATOM 685 N N . GLN A 1 90 ? -10.469 -5.205 0.758 1.00 96.62 90 GLN A N 1
ATOM 686 C CA . GLN A 1 90 ? -11.439 -5.933 -0.077 1.00 96.62 90 GLN A CA 1
ATOM 687 C C . GLN A 1 90 ? -10.766 -6.943 -1.017 1.00 96.62 90 GLN A C 1
ATOM 689 O O . GLN A 1 90 ? -11.335 -7.998 -1.291 1.00 96.62 90 GLN A O 1
ATOM 694 N N . ALA A 1 91 ? -9.554 -6.637 -1.480 1.00 93.56 91 ALA A N 1
ATOM 695 C CA . ALA A 1 91 ? -8.730 -7.525 -2.294 1.00 93.56 91 ALA A CA 1
ATOM 696 C C . ALA A 1 91 ? -7.932 -8.560 -1.469 1.00 93.56 91 ALA A C 1
ATOM 698 O O . ALA A 1 91 ? -7.184 -9.348 -2.043 1.00 93.56 91 ALA A O 1
ATOM 699 N N . GLY A 1 92 ? -8.090 -8.588 -0.139 1.00 93.56 92 GLY A N 1
ATOM 700 C CA . GLY A 1 92 ? -7.447 -9.562 0.749 1.00 93.56 92 GLY A CA 1
ATOM 701 C C . GLY A 1 92 ? -6.017 -9.210 1.170 1.00 93.56 92 GLY A C 1
ATOM 702 O O . GLY A 1 92 ? -5.294 -10.084 1.650 1.00 93.56 92 GLY A O 1
ATOM 703 N N . SER A 1 93 ? -5.586 -7.956 1.005 1.00 95.69 93 SER A N 1
ATOM 704 C CA . SER A 1 93 ? -4.270 -7.515 1.471 1.00 95.69 93 SER A CA 1
ATOM 705 C C . SER A 1 93 ? -4.245 -7.358 2.990 1.00 95.69 93 SER A C 1
ATOM 707 O O . SER A 1 93 ? -4.871 -6.460 3.556 1.00 95.69 93 SER A O 1
ATOM 709 N N . ARG A 1 94 ? -3.407 -8.167 3.644 1.00 95.12 94 ARG A N 1
ATOM 710 C CA . ARG A 1 94 ? -3.081 -8.015 5.070 1.00 95.12 94 ARG A CA 1
ATOM 711 C C . ARG A 1 94 ? -2.414 -6.665 5.361 1.00 95.12 94 ARG A C 1
ATOM 713 O O . ARG A 1 94 ? -2.649 -6.078 6.415 1.00 95.12 94 ARG A O 1
ATOM 720 N N . ALA A 1 95 ? -1.581 -6.165 4.445 1.00 96.06 95 ALA A N 1
ATOM 721 C CA . ALA A 1 95 ? -1.001 -4.827 4.564 1.00 96.06 95 ALA A CA 1
ATOM 722 C C . ALA A 1 95 ? -2.095 -3.747 4.487 1.00 96.06 95 ALA A C 1
ATOM 724 O O . ALA A 1 95 ? -2.057 -2.778 5.248 1.00 96.06 95 ALA A O 1
ATOM 725 N N . GLY A 1 96 ? -3.100 -3.957 3.630 1.00 97.75 96 GLY A N 1
ATOM 726 C CA . GLY A 1 96 ? -4.310 -3.143 3.542 1.00 97.75 96 GLY A CA 1
ATOM 727 C C . GLY A 1 96 ? -5.025 -3.009 4.882 1.00 97.75 96 GLY A C 1
ATOM 728 O O . GLY A 1 96 ? -5.270 -1.887 5.322 1.00 97.75 96 GLY A O 1
ATOM 729 N N . ASP A 1 97 ? -5.254 -4.125 5.577 1.00 97.44 97 ASP A N 1
ATOM 730 C CA . ASP A 1 97 ? -5.908 -4.133 6.893 1.00 97.44 97 ASP A CA 1
ATOM 731 C C . ASP A 1 97 ? -5.153 -3.293 7.927 1.00 97.44 97 ASP A C 1
ATOM 733 O O . ASP A 1 97 ? -5.743 -2.471 8.634 1.00 97.44 97 ASP A O 1
ATOM 737 N N . VAL A 1 98 ? -3.828 -3.455 7.991 1.00 97.50 98 VAL A N 1
ATOM 738 C CA . VAL A 1 98 ? -2.970 -2.696 8.913 1.00 97.50 98 VAL A CA 1
ATOM 739 C C . VAL A 1 98 ? -3.014 -1.201 8.598 1.00 97.50 98 VAL A C 1
ATOM 741 O O . VAL A 1 98 ? -3.129 -0.367 9.501 1.00 97.50 98 VAL A O 1
ATOM 744 N N . ILE A 1 99 ? -2.932 -0.841 7.317 1.00 97.88 99 ILE A N 1
ATOM 745 C CA . ILE A 1 99 ? -2.918 0.557 6.885 1.00 97.88 99 ILE A CA 1
ATOM 746 C C . ILE A 1 99 ? -4.279 1.207 7.111 1.00 97.88 99 ILE A C 1
ATOM 748 O O . ILE A 1 99 ? -4.333 2.319 7.642 1.00 97.88 99 ILE A O 1
ATOM 752 N N . LEU A 1 100 ? -5.371 0.513 6.790 1.00 98.06 100 LEU A N 1
ATOM 753 C CA . LEU A 1 100 ? -6.722 0.993 7.040 1.00 98.06 100 LEU A CA 1
ATOM 754 C C . LEU A 1 100 ? -6.960 1.197 8.537 1.00 98.06 100 LEU A C 1
ATOM 756 O O . LEU A 1 100 ? -7.462 2.248 8.927 1.00 98.06 100 LEU A O 1
ATOM 760 N N . ALA A 1 101 ? -6.536 0.260 9.388 1.00 97.69 101 ALA A N 1
ATOM 761 C CA . ALA A 1 101 ? -6.632 0.418 10.837 1.00 97.69 101 ALA A CA 1
ATOM 762 C C . ALA A 1 101 ? -5.907 1.682 11.328 1.00 97.69 101 ALA A C 1
ATOM 764 O O . ALA A 1 101 ? -6.467 2.453 12.108 1.00 97.69 101 ALA A O 1
ATOM 765 N N . ARG A 1 102 ? -4.692 1.944 10.828 1.00 96.88 102 ARG A N 1
ATOM 766 C CA . ARG A 1 102 ? -3.937 3.162 11.162 1.00 96.88 102 ARG A CA 1
ATOM 767 C C . ARG A 1 102 ? -4.636 4.436 10.678 1.00 96.88 102 ARG A C 1
ATOM 769 O O . ARG A 1 102 ? -4.592 5.451 11.370 1.00 96.88 102 ARG A O 1
ATOM 776 N N . ILE A 1 103 ? -5.269 4.396 9.508 1.00 97.00 103 ILE A N 1
ATOM 777 C CA . ILE A 1 103 ? -6.038 5.524 8.972 1.00 97.00 103 ILE A CA 1
ATOM 778 C C . ILE A 1 103 ? -7.275 5.782 9.842 1.00 97.00 103 ILE A C 1
ATOM 780 O O . ILE A 1 103 ? -7.488 6.916 10.254 1.00 97.00 103 ILE A O 1
ATOM 784 N N . LEU A 1 104 ? -8.035 4.742 10.202 1.00 96.94 104 LEU A N 1
ATOM 785 C CA . LEU A 1 104 ? -9.285 4.851 10.969 1.00 96.94 104 LEU A CA 1
ATOM 786 C C . LEU A 1 104 ? -9.115 5.403 12.389 1.00 96.94 104 LEU A C 1
ATOM 788 O O . LEU A 1 104 ? -10.078 5.909 12.957 1.00 96.94 104 LEU A O 1
ATOM 792 N N . ILE A 1 105 ? -7.923 5.328 12.979 1.00 95.88 105 ILE A N 1
ATOM 793 C CA . ILE A 1 105 ? -7.649 5.941 14.290 1.00 95.88 105 ILE A CA 1
ATOM 794 C C . ILE A 1 105 ? -7.151 7.389 14.182 1.00 95.88 105 ILE A C 1
ATOM 796 O O . ILE A 1 105 ? -6.963 8.048 15.204 1.00 95.88 105 ILE A O 1
ATOM 800 N N . ASN A 1 106 ? -6.930 7.891 12.964 1.00 92.81 106 ASN A N 1
ATOM 801 C CA . ASN A 1 106 ? -6.459 9.245 12.705 1.00 92.81 106 ASN A CA 1
ATOM 802 C C . ASN A 1 106 ? -7.632 10.166 12.343 1.00 92.81 106 ASN A C 1
ATOM 804 O O . ASN A 1 106 ? -8.332 9.934 11.356 1.00 92.81 106 ASN A O 1
ATOM 808 N N . SER A 1 107 ? -7.813 11.250 13.102 1.00 90.62 107 SER A N 1
ATOM 809 C CA . SER A 1 107 ? -8.905 12.215 12.908 1.00 90.62 107 SER A CA 1
ATOM 810 C C . SER A 1 107 ? -8.838 12.989 11.586 1.00 90.62 107 SER A C 1
ATOM 812 O O . SER A 1 107 ? -9.838 13.561 11.165 1.00 90.62 107 SER A O 1
ATOM 814 N N . GLN A 1 108 ? -7.686 13.014 10.906 1.00 86.94 108 GLN A N 1
ATOM 815 C CA . GLN A 1 108 ? -7.559 13.625 9.575 1.00 86.94 108 GLN A CA 1
ATOM 816 C C . GLN A 1 108 ? -8.263 12.804 8.483 1.00 86.94 108 GLN A C 1
ATOM 818 O O . GLN A 1 108 ? -8.562 13.332 7.418 1.00 86.94 108 GLN A O 1
ATOM 823 N N . SER A 1 109 ? -8.576 11.530 8.747 1.00 81.69 109 SER A N 1
ATOM 824 C CA . SER A 1 109 ? -9.345 10.666 7.837 1.00 81.69 109 SER A CA 1
ATOM 825 C C . SER A 1 109 ? -10.868 10.817 7.961 1.00 81.69 109 SER A C 1
ATOM 827 O O . SER A 1 109 ? -11.622 10.069 7.330 1.00 81.69 109 SER A O 1
ATOM 829 N N . GLY A 1 110 ? -11.327 11.775 8.774 1.00 87.56 110 GLY A N 1
ATOM 830 C CA . GLY A 1 110 ? -12.724 11.970 9.145 1.00 87.56 110 GLY A CA 1
ATOM 831 C C . GLY A 1 110 ? -13.021 11.443 10.550 1.00 87.56 110 GLY A C 1
ATOM 832 O O . GLY A 1 110 ? -12.186 11.520 11.452 1.00 87.56 110 GLY A O 1
ATOM 833 N N . GLN A 1 111 ? -14.234 10.920 10.753 1.00 89.12 111 GLN A N 1
ATOM 834 C CA . GLN A 1 111 ? -14.608 10.314 12.030 1.00 89.12 111 GLN A CA 1
ATOM 835 C C . GLN A 1 111 ? -13.806 9.030 12.262 1.00 89.12 111 GLN A C 1
ATOM 837 O O . GLN A 1 111 ? -13.750 8.156 11.393 1.00 89.12 111 GLN A O 1
ATOM 842 N N . THR A 1 112 ? -13.203 8.924 13.444 1.00 93.25 112 THR A N 1
ATOM 843 C CA . THR A 1 112 ? -12.426 7.751 13.829 1.00 93.25 112 THR A CA 1
ATOM 844 C C . THR A 1 112 ? -13.315 6.535 14.090 1.00 93.25 112 THR A C 1
ATOM 846 O O . THR A 1 112 ? -14.455 6.660 14.539 1.00 93.25 112 THR A O 1
ATOM 849 N N . ASP A 1 113 ? -12.773 5.345 13.829 1.00 96.38 113 ASP A N 1
ATOM 850 C CA . ASP A 1 113 ? -13.447 4.057 14.026 1.00 96.38 113 ASP A CA 1
ATOM 851 C C . ASP A 1 113 ? -12.485 3.045 14.666 1.00 96.38 113 ASP A C 1
ATOM 853 O O . ASP A 1 113 ? -11.894 2.177 14.015 1.00 96.38 113 ASP A O 1
ATOM 857 N N . TYR A 1 114 ? -12.291 3.196 15.978 1.00 95.88 114 TYR A N 1
ATOM 858 C CA . TYR A 1 114 ? -11.433 2.312 16.768 1.00 95.88 114 TYR A CA 1
ATOM 859 C C . TYR A 1 114 ? -11.901 0.847 16.773 1.00 95.88 114 TYR A C 1
ATOM 861 O O . TYR A 1 114 ? -11.043 -0.025 16.617 1.00 95.88 114 TYR A O 1
ATOM 869 N N . PRO A 1 115 ? -13.207 0.527 16.927 1.00 97.56 115 PRO A N 1
ATOM 870 C CA . PRO A 1 115 ? -13.665 -0.861 1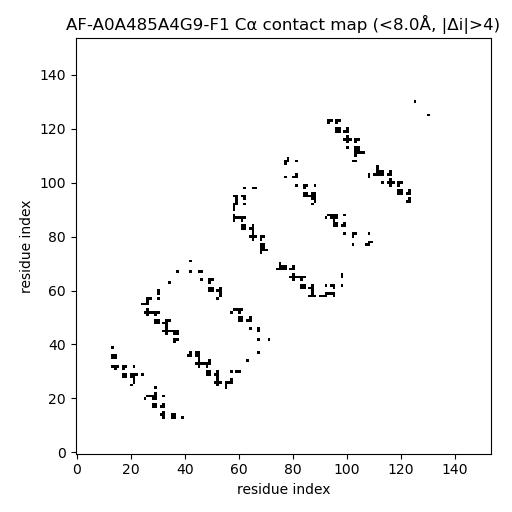6.887 1.00 97.56 115 PRO A CA 1
ATOM 871 C C . PRO A 1 115 ? -13.299 -1.562 15.577 1.00 97.56 115 PRO A C 1
ATOM 873 O O . PRO A 1 115 ? -12.727 -2.653 15.612 1.00 97.56 115 PRO A O 1
ATOM 876 N N . ARG A 1 116 ? -13.542 -0.918 14.427 1.00 96.06 116 ARG A N 1
ATOM 877 C CA . ARG A 1 116 ? -13.175 -1.481 13.122 1.00 96.06 116 ARG A CA 1
ATOM 878 C C . ARG A 1 116 ? -11.662 -1.619 12.970 1.00 96.06 116 ARG A C 1
ATOM 880 O O . ARG A 1 116 ? -11.206 -2.648 12.476 1.00 96.06 116 ARG A O 1
ATOM 887 N N . ALA A 1 117 ? -10.878 -0.644 13.436 1.00 96.69 117 ALA A N 1
ATOM 888 C CA . ALA A 1 117 ? -9.417 -0.731 13.424 1.00 96.69 117 ALA A CA 1
ATOM 889 C C . ALA A 1 117 ? -8.894 -1.945 14.216 1.00 96.69 117 ALA A C 1
ATOM 891 O O . ALA A 1 117 ? -8.016 -2.660 13.736 1.00 96.69 117 ALA A O 1
ATOM 892 N N . ILE A 1 118 ? -9.459 -2.226 15.395 1.00 95.94 118 ILE A N 1
ATOM 893 C CA . ILE A 1 118 ? -9.092 -3.402 16.201 1.00 95.94 118 ILE A CA 1
ATOM 894 C C . ILE A 1 118 ? -9.426 -4.698 15.456 1.00 95.94 118 ILE A C 1
ATOM 896 O O . ILE A 1 118 ? -8.591 -5.599 15.410 1.00 95.94 118 ILE A O 1
ATOM 900 N N . THR A 1 119 ? -10.611 -4.792 14.845 1.00 95.00 119 THR A N 1
ATOM 901 C CA . THR A 1 119 ? -11.002 -5.973 14.058 1.00 95.00 119 THR A CA 1
ATOM 902 C C . THR A 1 119 ? -10.046 -6.222 12.893 1.00 95.00 119 THR A C 1
ATOM 904 O O . THR A 1 119 ? -9.593 -7.351 12.721 1.00 95.00 119 THR A O 1
ATOM 907 N N . LEU A 1 120 ? -9.679 -5.178 12.146 1.00 95.44 120 LEU A N 1
ATOM 908 C CA . LEU A 1 120 ? -8.717 -5.277 11.044 1.00 95.44 120 LEU A CA 1
ATOM 909 C C . LEU A 1 120 ? -7.344 -5.767 11.529 1.00 95.44 120 LEU A C 1
ATOM 911 O O . LEU A 1 120 ? -6.752 -6.655 10.925 1.00 95.44 120 LEU A O 1
ATOM 915 N N . LEU A 1 121 ? -6.849 -5.263 12.664 1.00 94.31 121 LEU A N 1
ATOM 916 C CA . LEU A 1 121 ? -5.573 -5.716 13.237 1.00 94.31 121 LEU A CA 1
ATOM 917 C C . LEU A 1 121 ? -5.628 -7.166 13.743 1.00 94.31 121 LEU A C 1
ATOM 919 O O . LEU A 1 121 ? -4.646 -7.906 13.638 1.00 94.31 121 LEU A O 1
ATOM 923 N N . GLN A 1 122 ? -6.770 -7.608 14.269 1.00 91.75 122 GLN A N 1
ATOM 924 C CA . GLN A 1 122 ? -6.980 -9.009 14.643 1.00 91.75 122 GLN A CA 1
ATOM 925 C C . GLN A 1 122 ? -6.978 -9.913 13.406 1.00 91.75 122 GLN A C 1
ATOM 927 O O . GLN A 1 122 ? -6.302 -10.940 13.399 1.00 91.75 122 GLN A O 1
ATOM 932 N N . GLN A 1 123 ? -7.667 -9.510 12.338 1.00 87.88 123 GLN A N 1
ATOM 933 C CA . GLN A 1 123 ? -7.658 -10.224 11.059 1.00 87.88 123 GLN A CA 1
ATOM 934 C C . GLN A 1 123 ? -6.239 -10.302 10.486 1.00 87.88 123 GLN A C 1
ATOM 936 O O . GLN A 1 123 ? -5.759 -11.391 10.168 1.00 87.88 123 GLN A O 1
ATOM 941 N N . ALA A 1 124 ? -5.518 -9.180 10.477 1.00 89.31 124 ALA A N 1
ATOM 942 C CA . ALA A 1 124 ? -4.150 -9.117 9.987 1.00 89.31 124 ALA A CA 1
ATOM 943 C C . ALA A 1 124 ? -3.169 -9.978 10.800 1.00 89.31 124 ALA A C 1
ATOM 945 O O . ALA A 1 124 ? -2.234 -10.537 10.232 1.00 89.31 124 ALA A O 1
ATOM 946 N N . SER A 1 125 ? -3.372 -10.115 12.113 1.00 83.31 125 SER A N 1
ATOM 947 C CA . SER A 1 125 ? -2.503 -10.919 12.990 1.00 83.31 125 SER A CA 1
ATOM 948 C C . SER A 1 125 ? -2.845 -12.413 13.018 1.00 83.31 125 SER A C 1
ATOM 950 O O . SER A 1 125 ? -2.048 -13.214 13.505 1.00 83.31 125 SER A O 1
ATOM 952 N N . THR A 1 126 ? -3.995 -12.817 12.474 1.00 78.44 126 THR A N 1
ATOM 953 C CA . THR A 1 126 ? -4.404 -14.225 12.436 1.00 78.44 126 THR A CA 1
ATOM 954 C C . THR A 1 126 ? -3.637 -14.970 11.331 1.00 78.44 126 THR A C 1
ATOM 956 O O . THR A 1 126 ? -3.638 -14.564 10.165 1.00 78.44 126 THR A O 1
ATOM 959 N N . ASN A 1 127 ? -2.963 -16.073 11.681 1.00 60.09 127 ASN A N 1
ATOM 960 C CA . ASN A 1 127 ? -2.275 -16.949 10.723 1.00 60.09 127 ASN A CA 1
ATOM 961 C C . ASN A 1 127 ? -3.285 -17.820 9.951 1.00 60.09 127 ASN A C 1
ATOM 963 O O . ASN A 1 127 ? -4.340 -18.178 10.475 1.00 60.09 127 ASN A O 1
ATOM 967 N N . ALA A 1 128 ? -2.950 -18.231 8.724 1.00 56.56 128 ALA A N 1
ATOM 968 C CA . ALA A 1 128 ? -3.825 -19.072 7.895 1.00 56.56 128 ALA A CA 1
ATOM 969 C C . ALA A 1 128 ? -4.212 -20.412 8.569 1.00 56.56 128 ALA A C 1
ATOM 971 O O . ALA A 1 128 ? -5.320 -20.909 8.379 1.00 56.56 128 ALA A O 1
ATOM 972 N N . GLU A 1 129 ? -3.342 -20.960 9.425 1.00 50.19 129 GLU A N 1
ATOM 973 C CA . GLU A 1 129 ? -3.602 -22.183 10.206 1.00 50.19 129 GLU A CA 1
ATOM 974 C C . GLU A 1 129 ? -4.755 -22.011 11.213 1.00 50.19 129 GLU A C 1
ATOM 976 O O . GLU A 1 129 ? -5.620 -22.877 11.358 1.00 50.19 129 GLU A O 1
ATOM 981 N N . SER A 1 130 ? -4.816 -20.853 11.877 1.00 57.25 130 SER A N 1
ATOM 982 C CA . SER A 1 130 ? -5.906 -20.507 12.796 1.00 57.25 130 SER A CA 1
ATOM 983 C C . SER A 1 130 ? -7.235 -20.256 12.074 1.00 57.25 130 SER A C 1
ATOM 985 O O . SER A 1 130 ? -8.294 -20.487 12.657 1.00 57.25 130 SER A O 1
ATOM 987 N N . ASP A 1 131 ? -7.193 -19.859 10.801 1.00 59.78 131 ASP A N 1
ATOM 988 C CA . ASP A 1 131 ? -8.381 -19.582 9.989 1.00 59.78 131 ASP A CA 1
ATOM 989 C C . ASP A 1 131 ? -9.066 -20.877 9.506 1.00 59.78 131 ASP A C 1
ATOM 991 O O . ASP A 1 131 ? -10.297 -20.981 9.526 1.00 59.78 131 ASP A O 1
A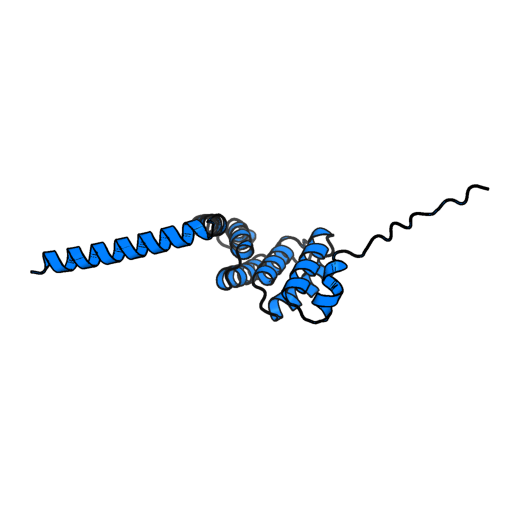TOM 995 N N . PHE A 1 132 ? -8.283 -21.923 9.193 1.00 52.59 132 PHE A N 1
ATOM 996 C CA . PHE A 1 132 ? -8.808 -23.275 8.950 1.00 52.59 132 PHE A CA 1
ATOM 997 C C . PHE A 1 132 ? -9.523 -23.822 10.194 1.00 52.59 132 PHE A C 1
ATOM 999 O O . PHE A 1 132 ? -10.690 -24.207 10.121 1.00 52.59 132 PHE A O 1
ATOM 1006 N N . CYS A 1 133 ? -8.871 -23.772 11.361 1.00 56.84 133 CYS A N 1
ATOM 1007 C CA . CYS A 1 133 ? -9.460 -24.232 12.622 1.00 56.84 133 CYS A CA 1
ATOM 1008 C C . CYS A 1 133 ? -10.718 -23.443 13.016 1.00 56.84 133 CYS A C 1
ATOM 1010 O O . CYS A 1 133 ? -11.699 -24.036 13.466 1.00 56.84 133 CYS A O 1
ATOM 1012 N N . ARG A 1 134 ? -10.734 -22.120 12.811 1.00 57.81 134 ARG A N 1
ATOM 1013 C CA . ARG A 1 134 ? -11.895 -21.277 13.121 1.00 57.81 134 ARG A CA 1
ATOM 1014 C C . ARG A 1 134 ? -13.069 -21.549 12.179 1.00 57.81 134 ARG A C 1
ATOM 1016 O O . ARG A 1 134 ? -14.187 -21.707 12.658 1.00 57.81 134 ARG A O 1
ATOM 1023 N N . ARG A 1 135 ? -12.839 -21.676 10.867 1.00 58.47 135 ARG A N 1
ATOM 1024 C CA . ARG A 1 135 ? -13.895 -22.062 9.912 1.00 58.47 135 ARG A CA 1
ATOM 1025 C C . ARG A 1 135 ? -14.431 -23.467 10.182 1.00 58.47 135 ARG A C 1
ATOM 1027 O O . ARG A 1 135 ? -15.642 -23.665 10.100 1.00 58.47 135 ARG A O 1
ATOM 1034 N N . CYS A 1 136 ? -13.575 -24.418 10.562 1.00 59.62 136 CYS A N 1
ATOM 1035 C CA . CYS A 1 136 ? -14.012 -25.740 11.017 1.00 59.62 136 CYS A CA 1
ATOM 1036 C C . CYS A 1 136 ? -14.867 -25.655 12.291 1.00 59.62 136 CYS A C 1
ATOM 1038 O O . CYS A 1 136 ? -15.911 -26.302 12.364 1.00 59.62 136 CYS A O 1
ATOM 1040 N N . ALA A 1 137 ? -14.473 -24.836 13.270 1.00 61.97 137 ALA A N 1
ATOM 1041 C CA . ALA A 1 137 ? -15.223 -24.645 14.511 1.00 61.97 137 ALA A CA 1
ATOM 1042 C C . ALA A 1 137 ? -16.577 -23.947 14.284 1.00 61.97 137 ALA A C 1
ATOM 1044 O O . ALA A 1 137 ? -17.597 -24.391 14.814 1.00 61.97 137 ALA A O 1
ATOM 1045 N N . ASP A 1 138 ? -16.611 -22.903 13.453 1.00 71.12 138 ASP A N 1
ATOM 1046 C CA . ASP A 1 138 ? -17.831 -22.170 13.105 1.00 71.12 138 ASP A CA 1
ATOM 1047 C C . ASP A 1 138 ? -18.807 -23.066 12.310 1.00 71.12 138 ASP A C 1
ATOM 1049 O O . ASP A 1 138 ? -20.010 -23.075 12.592 1.00 71.12 138 ASP A O 1
ATOM 1053 N N . ALA A 1 139 ? -18.302 -23.894 11.384 1.00 69.31 139 ALA A N 1
ATOM 1054 C CA . ALA A 1 139 ? -19.102 -24.880 10.651 1.00 69.31 139 ALA A CA 1
ATOM 1055 C C . ALA A 1 139 ? -19.656 -25.988 11.567 1.00 69.31 139 ALA A C 1
ATOM 1057 O O . ALA A 1 139 ? -20.843 -26.317 11.492 1.00 69.31 139 ALA A O 1
ATOM 1058 N N . ALA A 1 140 ? -18.837 -26.519 12.482 1.00 67.50 140 ALA A N 1
ATOM 1059 C CA . ALA A 1 140 ? -19.272 -27.522 13.455 1.00 67.50 140 ALA A CA 1
ATOM 1060 C C . ALA A 1 140 ? -20.333 -26.964 14.425 1.00 67.50 140 ALA A C 1
ATOM 1062 O O . ALA A 1 140 ? -21.332 -27.624 14.720 1.00 67.50 140 ALA A O 1
ATOM 1063 N N . GLY A 1 141 ? -20.169 -25.716 14.877 1.00 71.94 141 GLY A N 1
ATOM 1064 C CA . GLY A 1 141 ? -21.136 -25.032 15.738 1.00 71.94 141 GLY A CA 1
ATOM 1065 C C . GLY A 1 141 ? -22.455 -24.673 15.039 1.00 71.94 141 GLY A C 1
ATOM 1066 O O . GLY A 1 141 ? -23.492 -24.548 15.701 1.00 71.94 141 GLY A O 1
ATOM 1067 N N . ALA A 1 142 ? -22.447 -24.502 13.714 1.00 70.50 142 ALA A N 1
ATOM 1068 C CA . ALA A 1 142 ? -23.658 -24.324 12.916 1.00 70.50 142 ALA A CA 1
ATOM 1069 C C . ALA A 1 142 ? -24.434 -25.645 12.750 1.00 70.50 142 ALA A C 1
ATOM 1071 O O . ALA A 1 142 ? -25.654 -25.646 12.932 1.00 70.50 142 ALA A O 1
ATOM 1072 N N . ASP A 1 143 ? -23.746 -26.767 12.497 1.00 71.12 143 ASP A N 1
ATOM 1073 C CA . ASP A 1 143 ? -24.381 -28.094 12.384 1.00 71.12 143 ASP A CA 1
ATOM 1074 C C . ASP A 1 143 ? -25.033 -28.528 13.710 1.00 71.12 143 ASP A C 1
ATOM 1076 O O . ASP A 1 143 ? -26.193 -28.946 13.742 1.00 71.12 143 ASP A O 1
ATOM 1080 N N . LEU A 1 144 ? -24.348 -28.322 14.842 1.00 64.12 144 LEU A N 1
ATOM 1081 C CA . LEU A 1 144 ? -24.888 -28.638 16.174 1.00 64.12 144 LEU A CA 1
ATOM 1082 C C . LEU A 1 144 ? -26.162 -27.844 16.506 1.00 64.12 144 LEU A C 1
ATOM 1084 O O . LEU A 1 144 ? -27.123 -28.396 17.049 1.00 64.12 144 LEU A O 1
ATOM 1088 N N . ARG A 1 145 ? -26.219 -26.559 16.132 1.00 68.00 145 ARG A N 1
ATOM 1089 C CA . ARG A 1 145 ? -27.423 -25.730 16.313 1.00 68.00 145 ARG A CA 1
ATOM 1090 C C . ARG A 1 145 ? -28.588 -26.193 15.439 1.00 68.00 145 ARG A C 1
ATOM 1092 O O . ARG A 1 145 ? -29.731 -26.163 15.898 1.00 68.00 145 ARG A O 1
ATOM 1099 N N . GLN A 1 146 ? -28.326 -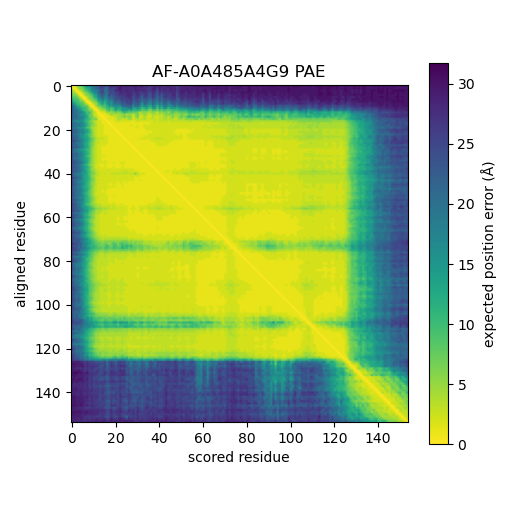26.656 14.217 1.00 67.44 146 GLN A N 1
ATOM 1100 C CA . GLN A 1 146 ? -29.371 -27.198 13.344 1.00 67.44 146 GLN A CA 1
ATOM 1101 C C . GLN A 1 146 ? -29.917 -28.542 13.844 1.00 67.44 146 GLN A C 1
ATOM 1103 O O . GLN A 1 146 ? -31.130 -28.761 13.786 1.00 67.44 146 GLN A O 1
ATOM 1108 N N . ARG A 1 147 ? -29.060 -29.419 14.383 1.00 61.62 147 ARG A N 1
ATOM 1109 C CA . ARG A 1 147 ? -29.476 -30.706 14.967 1.00 61.62 147 ARG A CA 1
ATOM 1110 C C . ARG A 1 147 ? -30.356 -30.517 16.201 1.00 61.62 147 ARG A C 1
ATOM 1112 O O . ARG A 1 147 ? -31.480 -31.015 16.222 1.00 61.62 147 ARG A O 1
ATOM 1119 N N . HIS A 1 148 ? -29.929 -29.687 17.152 1.00 65.50 148 HIS A N 1
ATOM 1120 C CA . HIS A 1 148 ? -30.747 -29.377 18.328 1.00 65.50 148 HIS A CA 1
ATOM 1121 C C . HIS A 1 148 ? -32.038 -28.617 17.990 1.00 65.50 148 HIS A C 1
ATOM 1123 O O . HIS A 1 148 ? -33.058 -28.800 18.654 1.00 65.50 148 HIS A O 1
ATOM 1129 N N . GLY A 1 149 ? -32.039 -27.797 16.934 1.00 63.59 149 GLY A N 1
ATOM 1130 C CA . GLY A 1 149 ? -33.253 -27.145 16.435 1.00 63.59 149 GLY A CA 1
ATOM 1131 C C . GLY A 1 149 ? -34.275 -28.112 15.821 1.00 63.59 149 GLY A C 1
ATOM 1132 O O . GLY A 1 149 ? -35.473 -27.829 15.861 1.00 63.59 149 GLY A O 1
ATOM 1133 N N . ARG A 1 150 ? -33.832 -29.254 15.275 1.00 59.69 150 ARG A N 1
ATOM 1134 C CA . ARG A 1 150 ? -34.708 -30.314 14.739 1.00 59.69 150 ARG A CA 1
ATOM 1135 C C . ARG A 1 150 ? -35.241 -31.248 15.824 1.00 59.69 150 ARG A C 1
ATOM 1137 O O . ARG A 1 150 ? -36.379 -31.688 15.713 1.00 59.69 150 ARG A O 1
ATOM 1144 N N . GLU A 1 151 ? -34.459 -31.516 16.865 1.00 58.53 151 GLU A N 1
ATOM 1145 C CA . GLU A 1 151 ? -34.873 -32.363 17.994 1.00 58.53 151 GLU A CA 1
ATOM 1146 C C . GLU A 1 151 ? -35.938 -31.703 18.875 1.00 58.53 151 GLU A C 1
ATOM 1148 O O . GLU A 1 151 ? -36.827 -32.389 19.357 1.00 58.53 151 GLU A O 1
ATOM 1153 N N . ARG A 1 152 ? -35.921 -30.372 19.030 1.00 57.84 152 ARG A N 1
ATOM 1154 C CA . ARG A 1 152 ? -36.961 -29.649 19.791 1.00 57.84 152 ARG A CA 1
ATOM 1155 C C . ARG A 1 152 ? -38.273 -29.404 19.030 1.00 57.84 152 ARG A C 1
ATOM 1157 O O . ARG A 1 152 ? -39.179 -28.791 19.585 1.00 57.84 152 ARG A O 1
ATOM 1164 N N . ARG A 1 153 ? -38.359 -29.798 17.755 1.00 54.78 153 ARG A N 1
ATOM 1165 C CA . ARG A 1 153 ? -39.552 -29.627 16.898 1.00 54.78 153 ARG A CA 1
ATOM 1166 C C . ARG A 1 153 ? -40.275 -30.948 16.592 1.00 54.78 153 ARG A C 1
ATOM 1168 O O . ARG A 1 153 ? -41.143 -30.957 15.721 1.00 54.78 153 ARG A O 1
ATOM 1175 N N . ARG A 1 154 ? -39.905 -32.041 17.259 1.00 50.50 154 ARG A N 1
ATOM 1176 C CA . ARG A 1 154 ? -40.611 -33.330 17.247 1.00 50.50 154 ARG A CA 1
ATOM 1177 C C . ARG A 1 154 ? -41.235 -33.569 18.611 1.00 50.50 154 ARG A C 1
ATOM 1179 O O . ARG A 1 154 ? -42.306 -34.203 18.627 1.00 50.50 154 ARG A O 1
#

Nearest PDB structures (foldseek):
  3rjv-assembly1_A  TM=9.696E-01  e=1.267E-08  Klebsiella pneumoniae subsp. pneumoniae MGH 78578
  5b26-assembly2_C  TM=8.658E-01  e=8.554E-03  Mus musculus
  8d9x-assembly1_G  TM=6.664E-01  e=2.427E-03  Homo sapiens
  6deh-assembly2_B  TM=7.419E-01  e=9.425E-03  Legionella pneumophila subsp. pneumophila str. Philadelphia 1
  3e4b-assembly2_B  TM=7.912E-01  e=5.521E-01  Pseudomonas fluorescens

Organism: Kluyvera cryocrescens (NCBI:txid580)

Mean predicted aligned error: 10.23 Å

Secondary structure (DSSP, 8-state):
-----------PPTTHHHHHHHHTT-HHHHHHHHHHHHHTT-HHHHHHHHHHHHHTT-HHHHHHHHHHHTT-SSS--HHHHHHHHHHHHHTT-HHHHHHHHHHHT-GGGSS--HHHHHHHHHHHH--HHHHHHHHHHHHHHHHHHHHHHHHTT-

Foldseek 3Di:
DDDPPPPPPPVQDQLNVLVVVLVVQNLVSLQNSLVSCVVVVVLVSNLVSLVSSVVVPDLVSLLSNLVSLCPDPVNNDLCSSLVSLVSSVVSVNLSSLQS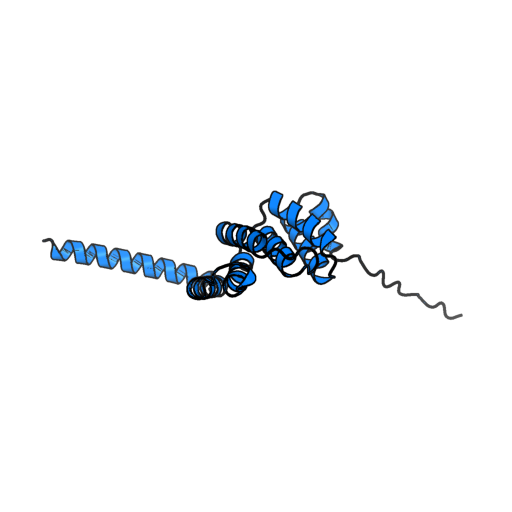NLVSLCDCSNPHHDNPSSVVSVVVSPDDPVVVVVVVVVVVVVVVVVVVVVVVVVD

Solvent-accessible surface area (backbone atoms only — not comparable to full-atom values): 7955 Å² total; per-residue (Å²): 135,89,76,80,79,77,79,77,77,71,80,72,60,77,38,57,92,26,44,70,47,27,74,72,62,38,23,66,33,15,28,54,28,10,53,35,24,43,74,70,66,40,55,69,61,12,46,55,28,14,50,53,3,35,75,60,64,34,28,51,16,27,19,51,46,18,50,46,21,70,64,39,85,90,60,61,33,41,58,62,18,41,56,30,9,51,50,4,39,75,60,67,15,53,58,1,22,48,51,33,22,59,41,29,66,33,64,80,48,46,85,60,37,61,72,60,21,52,51,29,43,52,58,50,70,56,53,74,73,58,50,54,54,48,52,51,49,54,53,51,56,50,52,54,52,53,52,56,59,54,63,78,72,112

InterPro domains:
  IPR011990 Tetratricopeptide-like helical domain superfamily [G3DSA:1.25.40.10] (11-141)